Protein AF-A0AAV0MAM6-F1 (afdb_monomer)

pLDDT: mean 82.72, std 15.21, range [37.47, 96.12]

Structure (mmCIF, N/CA/C/O backbone):
data_AF-A0AAV0MAM6-F1
#
_entry.id   AF-A0AAV0MAM6-F1
#
loop_
_atom_site.group_PDB
_atom_site.id
_atom_site.type_symbol
_atom_site.label_atom_id
_atom_site.label_alt_id
_atom_site.label_comp_id
_atom_site.label_asym_id
_atom_site.label_entity_id
_atom_site.label_seq_id
_atom_site.pdbx_PDB_ins_code
_atom_site.Cartn_x
_atom_site.Cartn_y
_atom_site.Cartn_z
_atom_site.occupancy
_atom_site.B_iso_or_equiv
_atom_site.auth_seq_id
_atom_site.auth_comp_id
_atom_site.auth_asym_id
_atom_site.auth_atom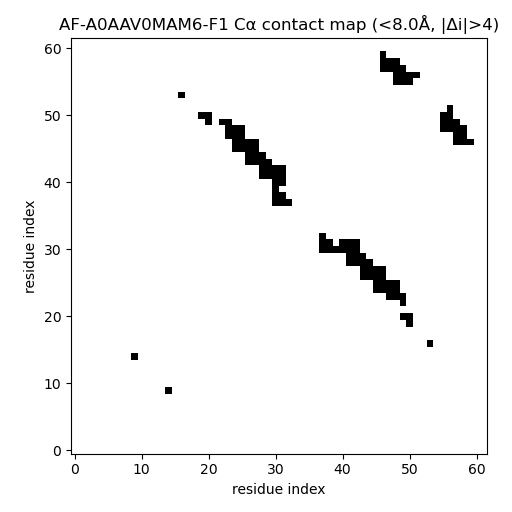_id
_atom_site.pdbx_PDB_model_num
ATOM 1 N N . MET A 1 1 ? -21.707 -6.866 41.278 1.00 37.47 1 MET A N 1
ATOM 2 C CA . MET A 1 1 ? -20.531 -7.388 40.544 1.00 37.47 1 MET A CA 1
ATOM 3 C C . MET A 1 1 ? -20.367 -6.593 39.259 1.00 37.47 1 MET A C 1
ATOM 5 O O . MET A 1 1 ? -21.207 -6.703 38.374 1.00 37.47 1 MET A O 1
ATOM 9 N N . ILE A 1 2 ? -19.339 -5.750 39.170 1.00 48.38 2 ILE A N 1
ATOM 10 C CA . ILE A 1 2 ? -19.010 -5.032 37.934 1.00 48.38 2 ILE A CA 1
ATOM 11 C C . ILE A 1 2 ? -18.395 -6.065 36.989 1.00 48.38 2 ILE A C 1
ATOM 13 O O . ILE A 1 2 ? -17.322 -6.597 37.267 1.00 48.38 2 ILE A O 1
ATOM 17 N N . ARG A 1 3 ? -19.090 -6.403 35.897 1.00 54.75 3 ARG A N 1
ATOM 18 C CA . ARG A 1 3 ? -18.491 -7.185 34.812 1.00 54.75 3 ARG A CA 1
ATOM 19 C C . ARG A 1 3 ? -17.364 -6.335 34.236 1.00 54.75 3 ARG A C 1
ATOM 21 O O . ARG A 1 3 ? -17.634 -5.383 33.508 1.00 54.75 3 ARG A O 1
ATOM 28 N N . ALA A 1 4 ? -16.120 -6.651 34.586 1.00 58.97 4 ALA A N 1
ATOM 29 C CA . ALA A 1 4 ? -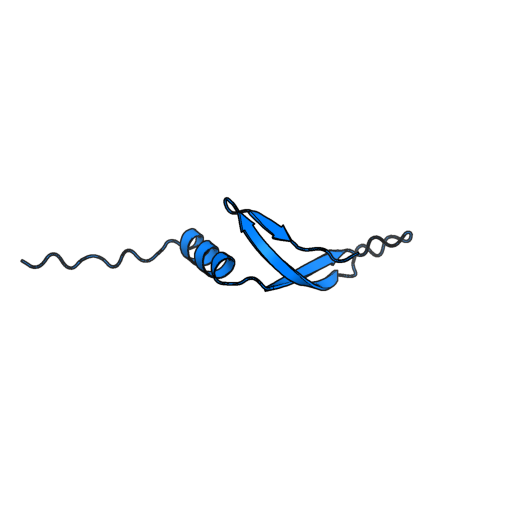14.963 -6.105 33.899 1.00 58.97 4 ALA A CA 1
ATOM 30 C C . ALA A 1 4 ? -15.163 -6.368 32.400 1.00 58.97 4 ALA A C 1
ATOM 32 O O . ALA A 1 4 ? -15.196 -7.522 31.964 1.00 58.97 4 ALA A O 1
ATOM 33 N N . LYS A 1 5 ? -15.393 -5.305 31.617 1.00 58.53 5 LYS A N 1
ATOM 34 C CA . LYS A 1 5 ? -15.396 -5.387 30.155 1.00 58.53 5 LYS A CA 1
ATOM 35 C C . LYS A 1 5 ? -14.023 -5.928 29.778 1.00 58.53 5 LYS A C 1
ATOM 37 O O . LYS A 1 5 ? -13.035 -5.213 29.920 1.00 58.53 5 LYS A O 1
ATOM 42 N N . LYS A 1 6 ? -13.950 -7.191 29.342 1.00 60.19 6 LYS A N 1
ATOM 43 C CA . LYS A 1 6 ? -12.763 -7.710 28.660 1.00 60.19 6 LYS A CA 1
ATOM 44 C C . LYS A 1 6 ? -12.474 -6.715 27.544 1.00 60.19 6 LYS A C 1
ATOM 46 O O . LYS A 1 6 ? -13.297 -6.570 26.644 1.00 60.19 6 LYS A O 1
ATOM 51 N N . SER A 1 7 ? -11.370 -5.981 27.663 1.00 62.53 7 SER A N 1
ATOM 52 C CA . SER A 1 7 ? -10.823 -5.198 26.562 1.00 62.53 7 SER A CA 1
ATOM 53 C C . SER A 1 7 ? -10.742 -6.153 25.378 1.00 62.53 7 SER A C 1
ATOM 55 O O . SER A 1 7 ? -9.996 -7.132 25.425 1.00 62.53 7 SER A O 1
ATOM 57 N N . THR A 1 8 ? -11.603 -5.971 24.379 1.00 65.75 8 THR A N 1
ATOM 58 C CA . THR A 1 8 ? -11.546 -6.740 23.140 1.00 65.75 8 THR A CA 1
ATOM 59 C C . THR A 1 8 ? -10.294 -6.275 22.425 1.00 65.75 8 THR A C 1
ATOM 61 O O . THR A 1 8 ? -10.314 -5.303 21.673 1.00 65.75 8 THR A O 1
ATOM 64 N N . VAL A 1 9 ? -9.174 -6.922 22.750 1.00 81.81 9 VAL A N 1
ATOM 65 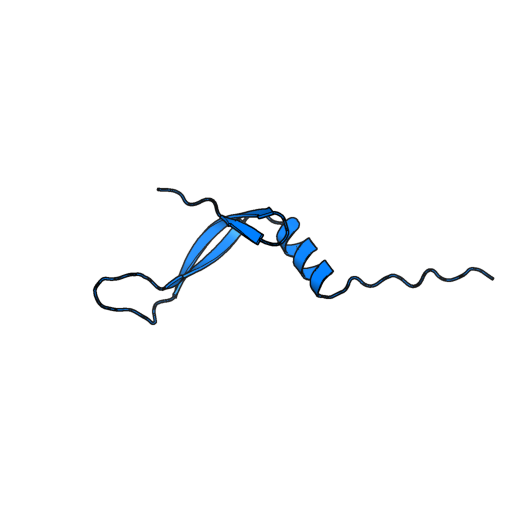C CA . VAL A 1 9 ? -7.913 -6.743 22.044 1.00 81.81 9 VAL A CA 1
ATOM 66 C C . VAL A 1 9 ? -8.210 -7.037 20.583 1.00 81.81 9 VAL A C 1
ATOM 68 O O . VAL A 1 9 ? -8.621 -8.147 20.251 1.00 81.81 9 VAL A O 1
ATOM 71 N N . LEU A 1 10 ? -8.039 -6.023 19.734 1.00 86.19 10 LEU A N 1
ATOM 72 C CA . LEU A 1 10 ? -8.202 -6.169 18.294 1.00 86.19 10 LEU A CA 1
ATOM 73 C C . LEU A 1 10 ? -7.390 -7.370 17.809 1.00 86.19 10 LEU A C 1
ATOM 75 O O . LEU A 1 10 ? -6.237 -7.569 18.218 1.00 86.19 10 LEU A O 1
ATOM 79 N N . THR A 1 11 ? -7.980 -8.142 16.908 1.00 92.44 11 THR A N 1
ATOM 80 C CA . THR A 1 11 ? -7.263 -9.182 16.177 1.00 92.44 11 THR A CA 1
ATOM 81 C C . THR A 1 11 ? -6.088 -8.568 15.412 1.00 92.44 11 THR A C 1
ATOM 83 O O . THR A 1 11 ? -6.053 -7.367 15.126 1.00 92.44 11 THR A O 1
ATOM 86 N N . LEU A 1 12 ? -5.103 -9.391 15.042 1.00 92.62 12 LEU A N 1
ATOM 87 C CA . LEU A 1 12 ? -3.979 -8.927 14.224 1.00 92.62 12 LEU A CA 1
ATOM 88 C C . LEU A 1 12 ? -4.463 -8.286 12.912 1.00 92.62 12 LEU A C 1
ATOM 90 O O . LEU A 1 12 ? -3.988 -7.217 12.541 1.00 92.62 12 LEU A O 1
ATOM 94 N N . ALA A 1 13 ? -5.457 -8.893 12.257 1.00 93.00 13 ALA A N 1
ATOM 95 C CA . ALA A 1 13 ? -6.027 -8.379 11.015 1.00 93.00 13 ALA A CA 1
ATOM 96 C C . ALA A 1 13 ? -6.660 -6.988 11.192 1.00 93.00 13 ALA A C 1
ATOM 98 O O . ALA A 1 13 ? -6.440 -6.097 10.370 1.00 93.00 13 ALA A O 1
ATOM 99 N N . GLU A 1 14 ? -7.401 -6.772 12.282 1.00 92.69 14 GLU A N 1
ATOM 100 C CA . GLU A 1 14 ? -7.984 -5.464 12.604 1.00 92.69 1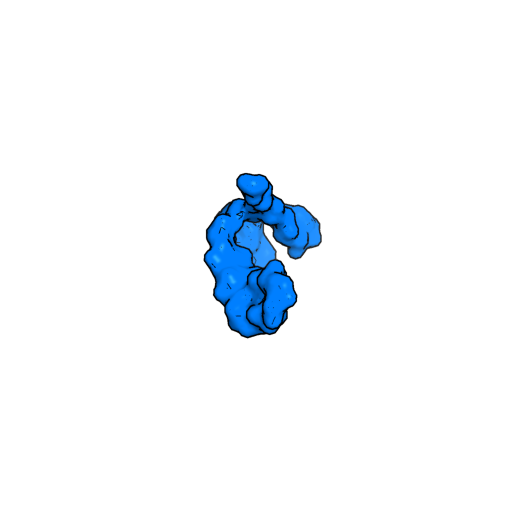4 GLU A CA 1
ATOM 101 C C . GLU A 1 14 ? -6.906 -4.420 12.901 1.00 92.69 14 GLU A C 1
ATOM 103 O O . GLU A 1 14 ? -7.000 -3.290 12.422 1.00 92.69 14 GLU A O 1
ATOM 108 N N . LYS A 1 15 ? -5.839 -4.800 13.616 1.00 93.38 15 LYS A N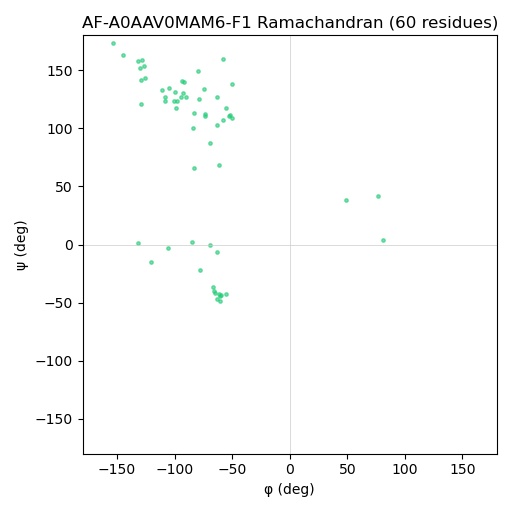 1
ATOM 109 C CA . LYS A 1 15 ? -4.687 -3.918 13.852 1.00 93.38 15 LYS A CA 1
ATOM 110 C C . LYS A 1 15 ? -4.025 -3.500 12.536 1.00 93.38 15 LYS A C 1
ATOM 112 O O . LYS A 1 15 ? -3.837 -2.307 12.313 1.00 93.38 15 LYS A O 1
ATOM 117 N N . CYS A 1 16 ? -3.736 -4.445 11.638 1.00 93.31 16 CYS A N 1
ATOM 118 C CA . CYS A 1 16 ? -3.141 -4.155 10.329 1.00 93.31 16 CYS A CA 1
ATOM 119 C C . CYS A 1 16 ? -4.038 -3.247 9.477 1.00 93.31 16 CYS A C 1
ATOM 121 O O . CYS A 1 16 ? -3.560 -2.274 8.897 1.00 93.31 16 CYS A O 1
ATOM 123 N N . LYS A 1 17 ? -5.348 -3.523 9.437 1.00 92.94 17 LYS A N 1
ATOM 124 C CA . LYS A 1 17 ? -6.319 -2.692 8.713 1.00 92.94 17 LYS A CA 1
ATOM 125 C C . LYS A 1 17 ? -6.333 -1.259 9.239 1.00 92.94 17 LYS A C 1
ATOM 127 O O . LYS A 1 17 ? -6.334 -0.331 8.436 1.00 92.94 17 LYS A O 1
ATOM 132 N N . ASN A 1 18 ? -6.315 -1.082 10.560 1.00 92.75 18 ASN A N 1
ATOM 133 C CA . ASN A 1 18 ? -6.312 0.241 11.178 1.00 92.75 18 ASN A CA 1
ATOM 134 C C . ASN A 1 18 ? -5.027 1.010 10.850 1.00 92.75 18 ASN A C 1
ATOM 136 O O . ASN A 1 18 ? -5.109 2.187 10.508 1.00 92.75 18 ASN A O 1
ATOM 140 N N . VAL A 1 19 ? -3.862 0.352 10.870 1.00 93.50 19 VAL A N 1
ATOM 141 C CA . VAL A 1 19 ? -2.578 0.977 10.502 1.00 93.50 19 VAL A CA 1
ATOM 142 C C . VAL A 1 19 ? -2.579 1.419 9.036 1.00 93.50 19 VAL A C 1
ATOM 144 O O . VAL A 1 19 ? -2.232 2.561 8.748 1.00 93.50 19 VAL A O 1
ATOM 147 N N . LEU A 1 20 ? -3.024 0.554 8.119 1.00 94.06 20 LEU A N 1
ATOM 148 C CA . LEU A 1 20 ? -3.091 0.870 6.687 1.00 94.06 20 LEU A CA 1
ATOM 149 C C . LEU A 1 20 ? -4.123 1.961 6.367 1.00 94.06 20 LEU A C 1
ATOM 151 O O . LEU A 1 20 ? -3.898 2.776 5.484 1.00 94.06 20 LEU A O 1
ATOM 155 N N . ALA A 1 21 ? -5.261 1.989 7.064 1.00 92.56 21 ALA A N 1
ATOM 156 C CA . ALA A 1 21 ? -6.304 2.991 6.838 1.00 92.56 21 ALA A CA 1
ATOM 157 C C . ALA A 1 21 ? -5.984 4.361 7.463 1.00 92.56 21 ALA A C 1
ATOM 159 O O . ALA A 1 21 ? -6.538 5.365 7.026 1.00 92.56 21 ALA A O 1
ATOM 160 N N . SER A 1 22 ? -5.106 4.411 8.471 1.00 93.31 22 SER A N 1
ATOM 161 C CA . SER A 1 22 ? -4.699 5.655 9.148 1.00 93.31 22 SER A CA 1
ATOM 162 C C . SER A 1 22 ? -3.556 6.391 8.439 1.00 93.31 22 SER A C 1
ATOM 164 O O . SER A 1 22 ? -3.082 7.412 8.934 1.00 93.31 22 SER A O 1
ATOM 166 N N . ASN A 1 23 ? -3.084 5.876 7.302 1.00 93.19 23 ASN A N 1
ATOM 167 C CA . ASN A 1 23 ? -2.009 6.461 6.510 1.00 93.19 23 ASN A CA 1
ATOM 168 C C . ASN A 1 23 ? -2.453 6.599 5.044 1.00 93.19 23 ASN A C 1
ATOM 170 O O . ASN A 1 23 ? -3.378 5.932 4.589 1.00 93.19 23 ASN A O 1
ATOM 174 N N . TRP A 1 24 ? -1.795 7.489 4.312 1.00 94.31 24 TRP A N 1
ATOM 175 C CA . TRP A 1 24 ? -2.055 7.769 2.899 1.00 94.31 24 TRP A CA 1
ATOM 176 C C . TRP A 1 24 ? -0.773 7.782 2.057 1.00 94.31 24 TRP A C 1
ATOM 178 O O . TRP A 1 24 ? -0.832 8.027 0.854 1.00 94.31 24 TRP A O 1
ATOM 188 N N . GLN A 1 25 ? 0.388 7.524 2.669 1.00 95.06 25 GLN A N 1
ATOM 189 C CA . GLN A 1 25 ? 1.687 7.411 2.006 1.00 95.06 25 GLN A CA 1
ATOM 190 C C . GLN A 1 25 ? 2.347 6.076 2.353 1.00 95.06 25 GLN A C 1
ATOM 192 O O . GLN A 1 25 ? 2.253 5.597 3.485 1.00 95.06 25 GLN A O 1
ATOM 197 N N . GLY A 1 26 ? 3.036 5.474 1.388 1.00 94.00 26 GLY A N 1
ATOM 198 C CA . GLY A 1 26 ? 3.748 4.209 1.565 1.00 94.00 26 GLY A CA 1
ATOM 199 C C . GLY A 1 26 ? 4.917 4.065 0.598 1.00 94.00 26 GLY A C 1
ATOM 200 O O . GLY A 1 26 ? 5.098 4.895 -0.291 1.00 94.00 26 GLY A O 1
ATOM 201 N N . HIS A 1 27 ? 5.709 3.008 0.778 1.00 94.44 27 HIS A N 1
ATOM 202 C CA . HIS A 1 27 ? 6.742 2.623 -0.181 1.00 94.44 27 HIS A CA 1
ATOM 203 C C . HIS A 1 27 ? 6.228 1.465 -1.035 1.00 94.44 27 HIS A C 1
ATOM 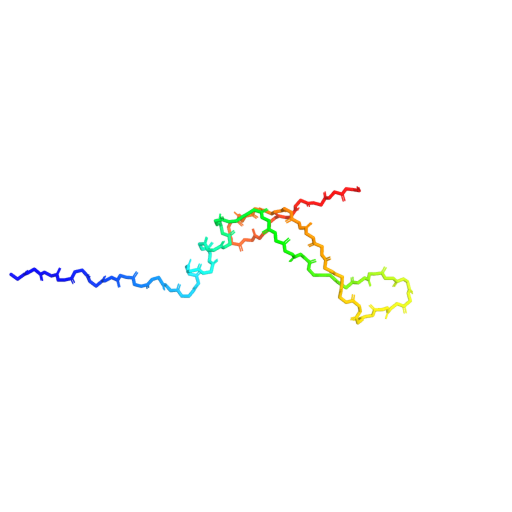205 O O . HIS A 1 27 ? 5.816 0.433 -0.503 1.00 94.44 27 HIS A O 1
ATOM 211 N N . LEU A 1 28 ? 6.227 1.652 -2.352 1.00 93.44 28 LEU A N 1
ATOM 212 C CA . LEU A 1 28 ? 5.914 0.621 -3.327 1.00 93.44 28 LEU A CA 1
ATOM 213 C C . LEU A 1 28 ? 7.221 0.051 -3.869 1.00 93.44 28 LEU A C 1
ATOM 215 O O . LEU A 1 28 ? 8.009 0.759 -4.502 1.00 93.44 28 LEU A O 1
ATOM 219 N N . HIS A 1 29 ? 7.416 -1.237 -3.614 1.00 92.06 29 HIS A N 1
ATOM 220 C CA . HIS A 1 29 ? 8.527 -2.015 -4.137 1.00 92.06 29 HIS A CA 1
ATOM 221 C C . HIS A 1 29 ? 8.088 -2.718 -5.421 1.00 92.06 29 HIS A C 1
ATOM 223 O O . HIS A 1 29 ? 7.067 -3.404 -5.440 1.00 92.06 29 HIS A O 1
ATOM 229 N N . THR A 1 30 ? 8.852 -2.538 -6.491 1.00 89.75 30 THR A N 1
ATOM 230 C CA . THR A 1 30 ? 8.597 -3.127 -7.812 1.00 89.75 30 THR A CA 1
ATOM 231 C C . THR A 1 30 ? 9.869 -3.762 -8.350 1.00 89.75 30 THR A C 1
ATOM 233 O O . THR A 1 30 ? 10.967 -3.404 -7.931 1.00 89.75 30 THR A O 1
ATOM 236 N N . ILE A 1 31 ? 9.723 -4.705 -9.275 1.00 86.31 31 ILE A N 1
ATOM 237 C CA . ILE A 1 31 ? 10.840 -5.223 -10.067 1.00 86.31 31 ILE A CA 1
ATOM 238 C C . ILE A 1 31 ? 10.881 -4.389 -11.345 1.00 86.31 31 ILE A C 1
ATOM 240 O O . ILE A 1 31 ? 9.839 -4.199 -11.980 1.00 86.31 31 ILE A O 1
ATOM 244 N N . LYS A 1 32 ? 12.052 -3.861 -11.715 1.00 76.69 32 LYS A N 1
ATOM 245 C CA . LYS A 1 32 ? 12.181 -3.099 -12.961 1.00 76.69 32 LYS A CA 1
ATOM 246 C C . LYS A 1 32 ? 11.888 -4.003 -14.157 1.00 76.69 32 LYS A C 1
ATOM 248 O O . LYS A 1 32 ? 12.494 -5.055 -14.326 1.00 76.69 32 LYS A O 1
ATOM 253 N N . ALA A 1 33 ? 10.975 -3.562 -15.014 1.00 73.88 33 ALA A N 1
ATOM 254 C CA . ALA A 1 33 ? 10.736 -4.181 -16.309 1.00 73.88 33 ALA A CA 1
ATOM 255 C C . ALA A 1 33 ? 11.760 -3.645 -17.319 1.00 73.88 33 ALA A C 1
ATOM 257 O O . ALA A 1 33 ? 11.411 -2.888 -18.220 1.00 73.88 33 ALA A O 1
ATOM 258 N N . ASP A 1 34 ? 13.047 -3.946 -17.144 1.00 68.00 34 ASP A N 1
ATOM 259 C CA . ASP A 1 34 ? 14.001 -3.686 -18.219 1.00 68.00 34 ASP A CA 1
ATOM 260 C C . ASP A 1 34 ? 13.916 -4.800 -19.277 1.00 68.00 34 ASP A C 1
ATOM 262 O O . ASP A 1 34 ? 13.630 -5.964 -18.994 1.00 68.00 34 ASP A O 1
ATOM 266 N N . ALA A 1 35 ? 14.184 -4.452 -20.537 1.00 58.47 35 ALA A N 1
ATOM 267 C CA . ALA A 1 35 ? 14.163 -5.404 -21.653 1.00 58.47 35 ALA A CA 1
ATOM 268 C C . ALA A 1 35 ? 15.226 -6.522 -21.527 1.00 58.47 35 ALA A C 1
ATOM 270 O O . ALA A 1 35 ? 15.255 -7.439 -22.345 1.00 58.47 35 ALA A O 1
ATOM 271 N N . LYS A 1 36 ? 16.114 -6.434 -20.525 1.00 63.94 36 LYS A N 1
ATOM 272 C CA . LYS A 1 36 ? 17.248 -7.338 -20.299 1.00 63.94 36 LYS A CA 1
ATOM 273 C C . LYS A 1 36 ? 17.050 -8.305 -19.129 1.00 63.94 36 LYS A C 1
ATOM 275 O O . LYS A 1 36 ? 17.886 -9.184 -18.949 1.00 63.94 36 LYS A O 1
ATOM 280 N N . GLY A 1 37 ? 15.941 -8.214 -18.392 1.00 56.31 37 GLY A N 1
ATOM 281 C CA . GLY A 1 37 ? 15.605 -9.195 -17.365 1.00 56.31 37 GLY A CA 1
ATOM 282 C C . GLY A 1 37 ? 16.398 -9.035 -16.070 1.00 56.31 37 GLY A C 1
ATOM 283 O O . GLY A 1 37 ? 16.778 -10.045 -15.480 1.00 56.31 37 GLY A O 1
ATOM 284 N N . SER A 1 38 ? 16.600 -7.799 -15.604 1.00 58.03 38 SER A N 1
ATOM 285 C CA . SER A 1 38 ? 16.986 -7.456 -14.227 1.00 58.03 38 SER A CA 1
ATOM 286 C C . SER A 1 38 ? 15.904 -7.920 -13.239 1.00 58.03 38 SER A C 1
ATOM 288 O O . SER A 1 38 ? 15.180 -7.156 -12.609 1.00 58.03 38 SER A O 1
ATOM 290 N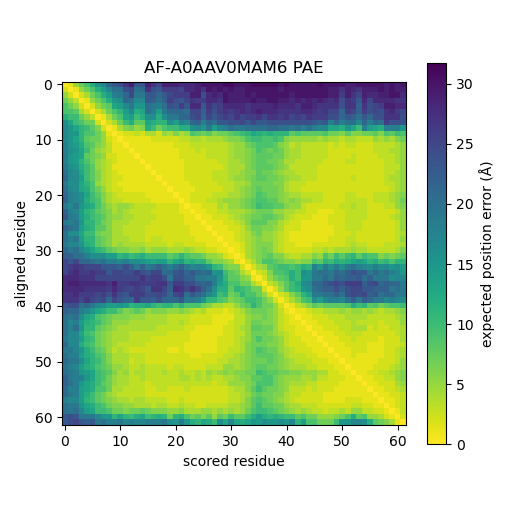 N . LYS A 1 39 ? 15.764 -9.239 -13.101 1.00 61.25 39 LYS A N 1
ATOM 291 C CA . LYS A 1 39 ? 14.774 -9.892 -12.238 1.00 61.25 39 LYS A CA 1
ATOM 292 C C . LYS A 1 39 ? 15.066 -9.699 -10.746 1.00 61.25 39 LYS A C 1
ATOM 294 O O . LYS A 1 39 ? 14.302 -10.192 -9.923 1.00 61.25 39 LYS A O 1
ATOM 299 N N . GLU A 1 40 ? 16.143 -8.997 -10.403 1.00 67.69 40 GLU A N 1
ATOM 300 C CA . GLU A 1 40 ? 16.679 -8.928 -9.042 1.00 67.69 40 GLU A CA 1
ATOM 301 C C . GLU A 1 40 ? 16.720 -7.503 -8.467 1.00 67.69 40 GLU A C 1
ATOM 303 O O . GLU A 1 40 ? 16.778 -7.341 -7.247 1.00 67.69 40 GLU A O 1
ATOM 308 N N . ASP A 1 41 ? 16.587 -6.463 -9.298 1.00 78.69 41 ASP A N 1
ATOM 309 C CA . ASP A 1 41 ? 16.646 -5.080 -8.824 1.00 78.69 41 ASP A CA 1
ATOM 310 C C . ASP A 1 41 ? 15.282 -4.618 -8.294 1.00 78.69 41 ASP A C 1
ATOM 312 O O . ASP A 1 41 ? 14.384 -4.213 -9.044 1.00 78.69 41 ASP A O 1
ATOM 316 N N . VAL A 1 42 ? 15.139 -4.641 -6.966 1.00 87.31 42 VAL A N 1
ATOM 317 C CA . VAL A 1 42 ? 13.980 -4.070 -6.270 1.00 87.31 42 VAL A CA 1
ATOM 318 C C . VAL A 1 42 ? 14.070 -2.546 -6.293 1.00 87.31 42 VAL A C 1
ATOM 320 O O . VAL A 1 42 ? 14.886 -1.934 -5.602 1.00 87.31 42 VAL A O 1
ATOM 323 N N . TYR A 1 43 ? 13.178 -1.911 -7.047 1.00 87.56 43 TYR A N 1
ATOM 324 C CA . TYR A 1 43 ? 13.009 -0.465 -7.046 1.00 87.56 43 TYR A CA 1
ATOM 325 C C . TYR A 1 43 ? 11.970 -0.042 -6.006 1.00 87.56 43 TYR A C 1
ATOM 327 O O . TYR A 1 43 ? 10.844 -0.541 -6.009 1.00 87.56 43 TYR A O 1
ATOM 335 N N . SER A 1 44 ? 12.341 0.890 -5.125 1.00 92.06 44 SER A N 1
ATOM 336 C CA . SER A 1 44 ? 11.468 1.425 -4.076 1.00 92.06 44 SER A CA 1
ATOM 337 C C . SER A 1 44 ? 11.062 2.861 -4.392 1.00 92.06 44 SER A C 1
ATOM 339 O O . SER A 1 44 ? 11.915 3.716 -4.626 1.00 92.06 44 SER A O 1
ATOM 341 N N . SER A 1 45 ? 9.759 3.132 -4.376 1.00 91.69 45 SER A N 1
ATOM 342 C CA . SER A 1 45 ? 9.184 4.446 -4.677 1.00 91.69 45 SER A CA 1
ATOM 343 C C . SER A 1 45 ? 8.216 4.881 -3.582 1.00 91.69 45 SER A C 1
ATOM 345 O O . SER A 1 45 ? 7.472 4.065 -3.040 1.00 91.69 45 SER A O 1
ATOM 347 N N . LYS A 1 46 ? 8.204 6.172 -3.237 1.00 94.62 46 LYS A N 1
ATOM 348 C CA . LYS A 1 46 ? 7.169 6.726 -2.354 1.00 94.62 46 LYS A CA 1
ATOM 349 C C . LYS A 1 46 ? 5.900 6.942 -3.164 1.00 94.62 46 LYS A C 1
ATOM 351 O O . LYS A 1 46 ? 5.922 7.656 -4.159 1.00 94.62 46 LYS A O 1
ATOM 356 N N . VAL A 1 47 ? 4.795 6.370 -2.705 1.00 94.88 47 VAL A N 1
ATOM 357 C CA . VAL A 1 47 ? 3.490 6.481 -3.356 1.00 94.88 47 VAL A CA 1
ATOM 358 C C . VAL A 1 47 ? 2.438 6.979 -2.381 1.00 94.88 47 VAL A C 1
ATOM 360 O O . VAL A 1 47 ? 2.531 6.767 -1.169 1.00 94.88 47 VAL A O 1
ATOM 363 N N . LYS A 1 48 ? 1.405 7.619 -2.923 1.00 96.12 48 LYS A N 1
ATOM 364 C CA . LYS A 1 48 ? 0.176 7.921 -2.188 1.00 96.12 48 LYS A CA 1
ATOM 365 C C . LYS A 1 48 ? -0.830 6.807 -2.444 1.00 96.12 48 LYS A C 1
ATOM 367 O O . LYS A 1 48 ? -0.932 6.324 -3.571 1.00 96.12 48 LYS A O 1
ATOM 372 N N . TYR A 1 49 ? -1.574 6.402 -1.423 1.00 95.81 49 TYR A N 1
ATOM 373 C CA . TYR A 1 49 ? -2.585 5.358 -1.560 1.00 95.81 49 TYR A CA 1
ATOM 374 C C . TYR A 1 49 ? -3.809 5.612 -0.682 1.00 95.81 49 TYR A C 1
ATOM 376 O O . TYR A 1 49 ? -3.764 6.386 0.271 1.00 95.81 49 TYR A O 1
ATOM 384 N N . ILE A 1 50 ? -4.897 4.914 -1.001 1.00 95.38 50 ILE A N 1
ATOM 385 C CA . ILE A 1 50 ? -6.085 4.789 -0.151 1.00 95.38 50 ILE A CA 1
ATOM 386 C C . ILE A 1 50 ? -6.481 3.319 -0.010 1.00 95.38 50 ILE A C 1
ATOM 388 O O . ILE A 1 50 ? -6.267 2.521 -0.921 1.00 95.38 50 ILE A O 1
ATOM 392 N N . MET A 1 51 ? -7.110 2.950 1.105 1.00 94.44 51 MET A N 1
ATOM 393 C CA . MET A 1 51 ? -7.647 1.601 1.313 1.00 94.44 51 MET A CA 1
ATOM 394 C C . MET A 1 51 ? -9.145 1.555 1.003 1.00 94.44 51 MET A C 1
ATOM 396 O O . MET A 1 51 ? -9.938 2.245 1.638 1.00 94.44 51 MET A O 1
ATOM 400 N N . LYS A 1 52 ? -9.572 0.679 0.088 1.00 92.50 52 LYS A N 1
ATOM 401 C CA . LYS A 1 52 ? -10.993 0.447 -0.225 1.00 92.50 52 LYS A CA 1
ATOM 402 C C . LYS A 1 52 ? -11.299 -1.045 -0.180 1.00 92.50 52 LYS A C 1
ATOM 404 O O . LYS A 1 52 ? -10.692 -1.836 -0.894 1.00 92.50 52 LYS A O 1
ATOM 409 N N . LYS A 1 53 ? -12.243 -1.443 0.683 1.00 90.44 53 LYS A N 1
ATOM 410 C CA . LYS A 1 53 ? -12.619 -2.857 0.919 1.00 90.44 53 LYS A CA 1
ATOM 411 C C . LYS A 1 53 ? -11.403 -3.778 1.171 1.00 90.44 53 LYS A C 1
ATOM 413 O O . LYS A 1 53 ? -11.363 -4.903 0.688 1.00 90.44 53 LYS A O 1
ATOM 418 N N . GLY A 1 54 ? -10.396 -3.286 1.901 1.00 89.25 54 GLY A N 1
ATOM 419 C CA . GLY A 1 54 ? -9.170 -4.034 2.217 1.00 89.25 54 GLY A CA 1
ATOM 420 C C . GLY A 1 54 ? -8.112 -4.064 1.108 1.00 89.25 54 GLY A C 1
ATOM 421 O O . GLY A 1 54 ? -7.083 -4.702 1.291 1.00 89.25 54 GLY A O 1
ATOM 422 N N . ARG A 1 55 ? -8.329 -3.368 -0.016 1.00 93.25 55 ARG A N 1
ATOM 423 C CA . ARG A 1 55 ? -7.379 -3.289 -1.134 1.00 93.25 55 ARG A CA 1
ATOM 424 C C . ARG A 1 55 ? -6.780 -1.880 -1.239 1.00 93.25 55 ARG A C 1
ATOM 426 O O . ARG A 1 55 ? -7.557 -0.920 -1.183 1.00 93.25 55 ARG A O 1
ATOM 433 N N . PRO A 1 56 ? -5.453 -1.739 -1.390 1.00 94.62 56 PRO A N 1
ATOM 434 C CA . PRO A 1 56 ? -4.830 -0.449 -1.649 1.00 94.62 56 PRO A CA 1
ATOM 435 C C . PRO A 1 56 ? -5.072 -0.016 -3.101 1.00 94.62 56 PRO A C 1
ATOM 437 O O . PRO A 1 56 ? -4.890 -0.797 -4.031 1.00 94.62 56 PRO A O 1
ATOM 440 N N . PHE A 1 57 ? -5.471 1.237 -3.286 1.00 95.25 57 PHE A N 1
ATOM 441 C CA . PHE A 1 57 ? -5.503 1.933 -4.570 1.00 95.25 57 PHE A CA 1
ATOM 442 C C . PHE A 1 57 ? -4.380 2.960 -4.553 1.00 95.25 57 PHE A C 1
ATOM 444 O O . PHE A 1 57 ? -4.331 3.785 -3.641 1.00 95.25 57 PHE A O 1
ATOM 451 N N . ILE A 1 58 ? -3.475 2.882 -5.523 1.00 95.06 58 ILE A N 1
ATOM 452 C CA . ILE A 1 58 ? -2.244 3.674 -5.565 1.00 95.06 58 ILE A CA 1
ATOM 453 C C . ILE A 1 58 ? -2.406 4.785 -6.601 1.00 95.06 58 ILE A C 1
ATOM 455 O O . ILE A 1 58 ? -2.881 4.530 -7.705 1.00 95.06 58 ILE A O 1
ATOM 459 N N . TRP A 1 59 ? -2.011 6.006 -6.245 1.00 92.75 59 TRP A N 1
ATOM 460 C CA . TRP A 1 59 ? -1.903 7.104 -7.199 1.00 92.75 59 TRP A CA 1
ATOM 461 C C . TRP A 1 59 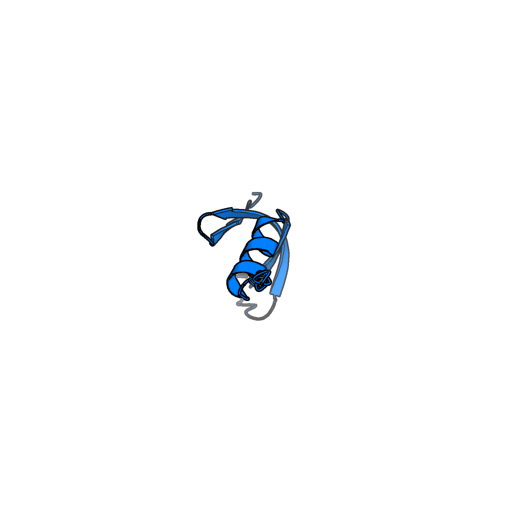? -0.560 7.011 -7.922 1.00 92.75 59 TRP A C 1
ATOM 463 O O . TRP A 1 59 ? 0.489 7.192 -7.300 1.00 92.75 59 TRP A O 1
ATOM 473 N N . VAL A 1 60 ? -0.600 6.741 -9.223 1.00 87.06 60 VAL A N 1
ATOM 474 C CA . VAL A 1 60 ? 0.574 6.724 -10.101 1.00 87.06 60 VAL A CA 1
ATOM 475 C C . VAL A 1 60 ? 0.606 8.053 -10.851 1.00 87.06 60 VAL A C 1
ATOM 477 O O . VAL A 1 60 ? -0.430 8.510 -11.327 1.00 87.06 60 VAL A O 1
ATOM 480 N N . GLN A 1 61 ? 1.760 8.716 -10.861 1.00 80.19 61 GLN A N 1
ATOM 481 C CA . GLN A 1 61 ? 1.994 9.886 -11.709 1.00 80.19 61 GLN A CA 1
ATOM 482 C C . GLN A 1 61 ? 2.592 9.402 -13.031 1.00 80.19 61 GLN A C 1
ATOM 484 O O . GLN A 1 61 ? 3.411 8.480 -13.000 1.00 80.19 61 GLN A O 1
ATOM 489 N N . ASP A 1 62 ? 2.147 9.998 -14.138 1.00 61.50 62 ASP A N 1
ATOM 490 C CA . ASP A 1 62 ? 2.695 9.763 -15.481 1.00 61.50 62 ASP A CA 1
ATOM 491 C C . ASP A 1 62 ? 4.117 10.330 -15.629 1.00 61.50 62 ASP A C 1
ATOM 493 O O . ASP A 1 62 ? 4.406 11.383 -15.005 1.00 61.50 62 ASP A O 1
#

Mean predicted aligned error: 9.1 Å

Radius of gyration: 18.83 Å; Cα contacts (8 Å, |Δi|>4): 59; chains: 1; bounding box: 38×20×62 Å

Secondary structure (DSSP, 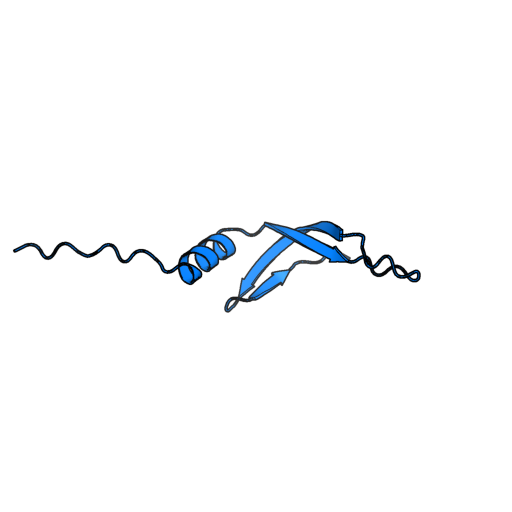8-state):
--------PPPHHHHHHHHHHT-SEEEEEEE---TT--TT-EEEEEEEEEEETTEEEEE---

Sequence (62 aa):
MIRAKKSTVLTLAEKCKNVLASNWQGHLHTIKADAKGSKEDVYSSKVKYIMKKGRPFIWVQD

Nearest PDB structures (foldseek):
  8kh1-assembly1_A  TM=4.358E-01  e=6.645E+00  Bacillus phage SPO1
  2v9k-assembly1_A  TM=3.792E-01  e=9.742E+00  Homo sapiens

Organism: NCBI:txid586396

Solvent-accessible surface area (backbone atoms only — not comparable to full-atom values): 4116 Å² total; per-residue (Å²): 134,86,77,77,77,73,77,78,72,70,51,70,69,56,49,52,50,52,58,55,61,76,47,48,68,48,76,49,75,42,68,54,87,50,100,81,63,50,85,76,51,74,45,75,41,83,37,42,39,45,65,55,98,89,40,79,47,71,62,79,82,134

Foldseek 3Di:
DPPPPPPPDDDPVRVVVVVQQVDFKDWDWDQDPDPVCSVPDTDIDIWGWHADPNDIDTDDDD